Protein AF-A0A4R2ZNU2-F1 (afdb_monomer_lite)

Radius of gyration: 15.7 Å; chains: 1; bounding box: 35×34×41 Å

Sequence (137 aa):
MGVEHQVDFWASLKTEKDSCWIRETILPHEVLFLAKTRLNVPGAATQLALLEELCPSVCEIYFDRLEELAALKDLTRNTGMALWLNTLDSVACAGFTDTAALADPDAVWGRLIDAGISVIQTDEAAALKSYLAARRA

pLDDT: mean 92.58, std 6.34, range [50.84, 98.12]

Structure (mmCIF, N/CA/C/O backbone):
data_AF-A0A4R2ZNU2-F1
#
_entry.id   AF-A0A4R2ZNU2-F1
#
loop_
_atom_site.group_PDB
_atom_site.id
_atom_site.type_symbol
_atom_site.label_atom_id
_atom_site.label_alt_id
_atom_site.label_comp_id
_atom_site.label_asym_id
_atom_site.label_entity_id
_atom_site.label_seq_id
_atom_site.pdbx_PDB_ins_code
_atom_site.Cartn_x
_atom_site.Cartn_y
_atom_site.Cartn_z
_atom_site.occupancy
_atom_site.B_iso_or_equiv
_atom_site.auth_seq_id
_atom_site.auth_comp_id
_atom_site.auth_asym_id
_atom_site.auth_atom_id
_atom_site.pdbx_PDB_model_num
ATOM 1 N N . MET A 1 1 ? -20.007 23.295 -7.473 1.00 50.84 1 MET A N 1
ATOM 2 C CA . MET A 1 1 ? -19.196 22.351 -8.265 1.00 50.84 1 MET A CA 1
ATOM 3 C C . MET A 1 1 ? -18.228 21.737 -7.292 1.00 50.84 1 MET A C 1
ATOM 5 O O . MET A 1 1 ? -17.416 22.470 -6.743 1.00 50.84 1 MET A O 1
ATOM 9 N N . GLY A 1 2 ? -18.454 20.475 -6.971 1.00 68.38 2 GLY A N 1
ATOM 10 C CA . GLY A 1 2 ? -17.800 19.798 -5.872 1.00 68.38 2 GLY A CA 1
ATOM 11 C C . GLY A 1 2 ? -16.733 18.823 -6.357 1.00 68.38 2 GLY A C 1
ATOM 12 O O . GLY A 1 2 ? -16.898 18.204 -7.410 1.00 68.38 2 GLY A O 1
ATOM 13 N N . VAL A 1 3 ? -15.618 18.750 -5.633 1.00 72.88 3 VAL A N 1
ATOM 14 C CA . VAL A 1 3 ? -14.524 17.785 -5.856 1.00 72.88 3 VAL A CA 1
ATOM 15 C C . VAL A 1 3 ? -14.488 16.719 -4.759 1.00 72.88 3 VAL A C 1
ATOM 17 O O . VAL A 1 3 ? -13.579 15.901 -4.737 1.00 72.88 3 VAL A O 1
ATOM 20 N N . GLU A 1 4 ? -15.474 16.704 -3.862 1.00 70.75 4 GLU A N 1
ATOM 21 C CA . GLU A 1 4 ? -15.593 15.785 -2.723 1.00 70.75 4 GLU A CA 1
ATOM 22 C C . GLU A 1 4 ? -15.542 14.302 -3.116 1.00 70.75 4 GLU A C 1
ATOM 24 O O . GLU A 1 4 ? -15.060 13.491 -2.340 1.00 70.75 4 GLU A O 1
ATOM 29 N N . HIS A 1 5 ? -15.945 13.953 -4.343 1.00 78.50 5 HIS A N 1
ATOM 30 C CA . HIS A 1 5 ? -15.860 12.587 -4.882 1.00 78.50 5 HIS A CA 1
ATOM 31 C C . HIS A 1 5 ? -14.616 12.333 -5.756 1.00 78.50 5 HIS A C 1
ATOM 33 O O . HIS A 1 5 ? -14.552 11.340 -6.477 1.00 78.50 5 HIS A O 1
ATOM 39 N N . GLN A 1 6 ? -13.663 13.264 -5.765 1.00 82.44 6 GLN A N 1
ATOM 40 C CA . GLN A 1 6 ? -12.410 13.198 -6.532 1.00 82.44 6 GLN A CA 1
ATOM 41 C C . GLN A 1 6 ? -11.178 13.381 -5.638 1.00 82.44 6 GLN A C 1
ATOM 43 O O . GLN A 1 6 ? -10.053 13.415 -6.135 1.00 82.44 6 GLN A O 1
ATOM 48 N N . VAL A 1 7 ? -11.395 13.558 -4.335 1.00 85.00 7 VAL A N 1
ATOM 49 C CA . VAL A 1 7 ? -10.354 13.755 -3.336 1.00 85.00 7 VAL A CA 1
ATOM 50 C C . VAL A 1 7 ? -10.512 12.671 -2.291 1.00 85.00 7 VAL A C 1
ATOM 52 O O . VAL A 1 7 ? -11.613 12.435 -1.804 1.00 85.00 7 VAL A O 1
ATOM 55 N N . ASP A 1 8 ? -9.385 12.085 -1.914 1.00 89.62 8 ASP A N 1
ATOM 56 C CA . ASP A 1 8 ? -9.296 11.150 -0.808 1.00 89.62 8 ASP A CA 1
ATOM 57 C C . ASP A 1 8 ? -8.486 11.807 0.317 1.00 89.62 8 ASP A C 1
ATOM 59 O O . ASP A 1 8 ? -7.477 12.479 0.074 1.00 89.62 8 ASP A O 1
ATOM 63 N N . PHE A 1 9 ? -8.924 11.637 1.563 1.00 91.38 9 PHE A N 1
ATOM 64 C CA . PHE A 1 9 ? -8.217 12.143 2.732 1.00 91.38 9 PHE A CA 1
ATOM 65 C C . PHE A 1 9 ? -7.299 11.067 3.293 1.00 91.38 9 PHE A C 1
ATOM 67 O O . PHE A 1 9 ? -7.743 10.000 3.713 1.00 91.38 9 PHE A O 1
ATOM 74 N N . TRP A 1 10 ? -6.012 11.374 3.355 1.00 93.44 10 TRP A N 1
ATOM 75 C CA . TRP A 1 10 ? -4.998 10.469 3.866 1.00 93.44 10 TRP A CA 1
ATOM 76 C C . TRP A 1 10 ? -4.501 10.919 5.241 1.00 93.44 10 TRP A C 1
ATOM 78 O O . TRP A 1 10 ? -4.129 12.082 5.419 1.00 93.44 10 TRP A O 1
ATOM 88 N N . ALA A 1 11 ? -4.455 10.007 6.216 1.00 93.56 11 ALA A N 1
ATOM 89 C CA . ALA A 1 11 ? -3.810 10.274 7.501 1.00 93.56 11 ALA A CA 1
ATOM 90 C C . ALA A 1 11 ? -3.307 9.012 8.209 1.00 93.56 11 ALA A C 1
ATOM 92 O O . ALA A 1 11 ? -3.715 7.884 7.940 1.00 93.56 11 ALA A O 1
ATOM 93 N N . SER A 1 12 ? -2.409 9.223 9.173 1.00 93.12 12 SER A N 1
ATOM 94 C CA . SER A 1 12 ? -1.932 8.158 10.058 1.00 93.12 12 SER A CA 1
ATOM 95 C C . SER A 1 12 ? -3.030 7.677 11.005 1.00 93.12 12 SER A C 1
ATOM 97 O O . SER A 1 12 ? -3.674 8.494 11.655 1.00 93.12 12 SER A O 1
ATOM 99 N N . LEU A 1 13 ? -3.160 6.357 11.151 1.00 92.69 13 LEU A N 1
ATOM 100 C CA . LEU A 1 13 ? -4.016 5.713 12.148 1.00 92.69 13 LEU A CA 1
ATOM 101 C C . LEU A 1 13 ? -3.127 4.953 13.137 1.00 92.69 13 LEU A C 1
ATOM 103 O O . LEU A 1 13 ? -2.808 3.782 12.934 1.00 92.69 13 LEU A O 1
ATOM 107 N N . LYS A 1 14 ? -2.646 5.647 14.174 1.00 91.75 14 LYS A N 1
ATOM 108 C CA . LYS A 1 14 ? -1.680 5.088 15.136 1.00 91.75 14 LYS A CA 1
ATOM 109 C C . LYS A 1 14 ? -2.300 4.788 16.493 1.00 91.75 14 LYS A C 1
ATOM 111 O O . LYS A 1 14 ? -1.808 3.915 17.205 1.00 91.75 14 LYS A O 1
ATOM 116 N N . THR A 1 15 ? -3.321 5.549 16.864 1.00 93.12 15 THR A N 1
ATOM 117 C CA . THR A 1 15 ? -3.907 5.566 18.204 1.00 93.12 15 THR A CA 1
ATOM 118 C C . THR A 1 15 ? -5.426 5.705 18.153 1.00 93.12 15 THR A C 1
ATOM 120 O O . THR A 1 15 ? -5.989 6.180 17.169 1.00 93.12 15 THR A O 1
ATOM 123 N N . GLU A 1 16 ? -6.087 5.372 19.261 1.00 91.50 16 GLU A N 1
ATOM 124 C CA . GLU A 1 16 ? -7.527 5.599 19.463 1.00 91.50 16 GLU A CA 1
ATOM 125 C C . GLU A 1 16 ? -7.936 7.060 19.253 1.00 91.50 16 GLU A C 1
ATOM 127 O O . GLU A 1 16 ? -9.008 7.359 18.731 1.00 91.50 16 GLU A O 1
ATOM 132 N N . LYS A 1 17 ? -7.056 7.999 19.622 1.00 93.19 17 LYS A N 1
ATOM 133 C CA . LYS A 1 17 ? -7.303 9.427 19.420 1.00 93.19 17 LYS A CA 1
ATOM 134 C C . LYS A 1 17 ? -7.391 9.771 17.932 1.00 93.19 17 LYS A C 1
ATOM 136 O O . LYS A 1 17 ? -8.231 10.584 17.560 1.00 93.19 17 LYS A O 1
ATOM 141 N N . ASP A 1 18 ? -6.554 9.143 17.106 1.00 92.38 18 ASP A N 1
ATOM 142 C CA . ASP A 1 18 ? -6.596 9.323 15.655 1.00 92.38 18 ASP A CA 1
ATOM 143 C C . ASP A 1 18 ? -7.912 8.766 15.098 1.00 92.38 18 ASP A C 1
ATOM 145 O O . ASP A 1 18 ? -8.602 9.466 14.363 1.00 92.38 18 ASP A O 1
ATOM 149 N N . SER A 1 19 ? -8.302 7.553 15.513 1.00 91.25 19 SER A N 1
ATOM 150 C CA . SER A 1 19 ? -9.570 6.915 15.116 1.00 91.25 19 SER A CA 1
ATOM 151 C C . SER A 1 19 ? -10.786 7.781 15.457 1.00 91.25 19 SER A C 1
ATOM 153 O O . SER A 1 19 ? -11.624 8.057 14.595 1.00 91.25 19 SER A O 1
ATOM 155 N N . CYS A 1 20 ? -10.846 8.281 16.694 1.00 93.06 20 CYS A N 1
ATOM 156 C CA . CYS A 1 20 ? -11.912 9.167 17.152 1.00 93.06 20 CYS A CA 1
ATOM 157 C C . CYS A 1 20 ? -11.973 10.449 16.309 1.00 93.06 20 CYS A C 1
ATOM 159 O O . CYS A 1 20 ? -13.022 10.793 15.767 1.00 93.06 20 CYS A O 1
ATOM 161 N N . TRP A 1 21 ? -10.826 11.100 16.102 1.00 94.12 21 TRP A N 1
ATOM 162 C CA . TRP A 1 21 ? -10.756 12.316 15.299 1.00 94.12 21 TRP A CA 1
ATOM 163 C C . TRP A 1 21 ? -11.185 12.086 13.840 1.00 94.12 21 TRP A C 1
ATOM 165 O O . TRP A 1 21 ? -11.932 12.901 13.299 1.00 94.12 21 TRP A O 1
ATOM 175 N N . ILE A 1 22 ? -10.780 10.971 13.218 1.00 92.75 22 ILE A N 1
ATOM 176 C CA . ILE A 1 22 ? -11.185 10.606 11.848 1.00 92.75 22 ILE A CA 1
ATOM 177 C C . ILE A 1 22 ? -12.706 10.421 11.766 1.00 92.75 22 ILE A C 1
ATOM 179 O O . ILE A 1 22 ? -13.341 10.947 10.849 1.00 92.75 22 ILE A O 1
ATOM 183 N N . ARG A 1 23 ? -13.304 9.718 12.735 1.00 90.62 23 ARG A N 1
ATOM 184 C CA . ARG A 1 23 ? -14.756 9.487 12.790 1.00 90.62 23 ARG A CA 1
ATOM 185 C C . ARG A 1 23 ? -15.556 10.769 12.972 1.00 90.62 23 ARG A C 1
ATOM 187 O O . ARG A 1 23 ? -16.611 10.908 12.366 1.00 90.62 23 ARG A O 1
ATOM 194 N N . GLU A 1 24 ? -15.061 11.690 13.790 1.00 93.12 24 GLU A N 1
ATOM 195 C CA . GLU A 1 24 ? -15.753 12.947 14.085 1.00 93.12 24 GLU A CA 1
ATOM 196 C C . GLU A 1 24 ? -15.540 14.013 13.006 1.00 93.12 24 GLU A C 1
ATOM 198 O O . GLU A 1 24 ? -16.432 14.822 12.762 1.00 93.12 24 GLU A O 1
ATOM 203 N N . THR A 1 25 ? -14.368 14.028 12.364 1.00 90.81 25 THR A N 1
ATOM 204 C CA . THR A 1 25 ? -13.937 15.154 11.518 1.00 90.81 25 THR A CA 1
ATOM 205 C C . THR A 1 25 ? -13.915 14.823 10.035 1.00 90.81 25 THR A C 1
ATOM 207 O O . THR A 1 25 ? -14.074 15.731 9.234 1.00 90.81 25 THR A O 1
ATOM 210 N N . ILE A 1 26 ? -13.687 13.568 9.639 1.00 89.31 26 ILE A N 1
ATOM 211 C CA . ILE A 1 26 ? -13.465 13.210 8.227 1.00 89.31 26 ILE A CA 1
ATOM 212 C C . ILE A 1 26 ? -14.653 12.441 7.661 1.00 89.31 26 ILE A C 1
ATOM 214 O O . ILE A 1 26 ? -15.248 12.874 6.676 1.00 89.31 26 ILE A O 1
ATOM 218 N N . LEU A 1 27 ? -15.036 11.335 8.306 1.00 86.06 27 LEU A N 1
ATOM 219 C CA . LEU A 1 27 ? -16.108 10.464 7.811 1.00 86.06 27 LEU A CA 1
ATOM 220 C C . LEU A 1 27 ? -17.461 11.171 7.574 1.00 86.06 27 LEU A C 1
ATOM 222 O O . LEU A 1 27 ? -18.146 10.784 6.628 1.00 86.06 27 LEU A O 1
ATOM 226 N N . PRO A 1 28 ? -17.862 12.217 8.332 1.00 90.94 28 PRO A N 1
ATOM 227 C CA . PRO A 1 28 ? -19.117 12.926 8.070 1.00 90.94 28 PRO A CA 1
ATOM 228 C C . PRO A 1 28 ? -19.148 13.712 6.753 1.00 90.94 28 PRO A C 1
ATOM 230 O O . PRO A 1 28 ? -20.222 14.140 6.336 1.00 90.94 28 PRO A O 1
ATOM 233 N N . HIS A 1 29 ? -17.998 13.942 6.112 1.00 85.62 29 HIS A N 1
ATOM 234 C CA . HIS A 1 29 ? -17.898 14.735 4.885 1.00 85.62 29 HIS A CA 1
ATOM 235 C C . HIS A 1 29 ? -17.957 13.902 3.597 1.00 85.62 29 HIS A C 1
ATOM 237 O O . HIS A 1 29 ? -17.724 14.455 2.527 1.00 85.62 29 HIS A O 1
ATOM 243 N N . GLU A 1 30 ? -18.257 12.599 3.689 1.00 81.62 30 GLU A N 1
ATOM 244 C CA . GLU A 1 30 ? -18.356 11.669 2.544 1.00 81.62 30 GLU A CA 1
ATOM 245 C C . GLU A 1 30 ? -17.089 11.603 1.665 1.00 81.62 30 GLU A C 1
ATOM 247 O O . GLU A 1 30 ? -17.125 11.138 0.526 1.00 81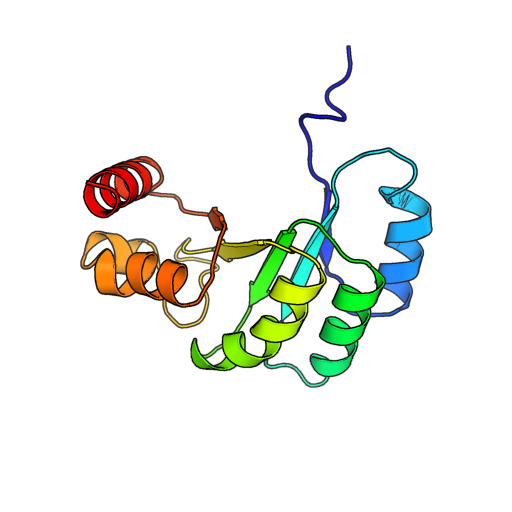.62 30 GLU A O 1
ATOM 252 N N . VAL A 1 31 ? -15.950 12.034 2.212 1.00 85.44 31 VAL A N 1
ATOM 253 C CA . VAL A 1 31 ? -14.625 11.911 1.599 1.00 85.44 31 VAL A CA 1
ATOM 254 C C . VAL A 1 31 ? -14.058 10.533 1.929 1.00 85.44 31 VAL A C 1
ATOM 256 O O . VAL A 1 31 ? -14.134 10.082 3.076 1.00 85.44 31 VAL A O 1
ATOM 259 N N . LEU A 1 32 ? -13.459 9.864 0.941 1.00 87.69 32 LEU A N 1
ATOM 260 C CA . LEU A 1 32 ? -12.821 8.568 1.158 1.00 87.69 32 LEU A CA 1
ATOM 261 C C . LEU A 1 32 ? -11.629 8.724 2.105 1.00 87.69 32 LEU A C 1
ATOM 263 O O . LEU A 1 32 ? -10.771 9.580 1.898 1.00 87.69 32 LEU A O 1
ATOM 267 N N . PHE A 1 33 ? -11.547 7.876 3.127 1.00 90.62 33 PHE A N 1
ATOM 268 C CA . PHE A 1 33 ? -10.419 7.874 4.048 1.00 90.62 33 PHE A CA 1
ATOM 269 C C . PHE A 1 33 ? -9.385 6.800 3.680 1.00 90.62 33 PHE A C 1
ATOM 271 O O . PHE A 1 33 ? -9.713 5.615 3.579 1.00 90.62 33 PHE A O 1
ATOM 278 N N . LEU A 1 34 ? -8.125 7.219 3.534 1.00 94.50 34 LEU A N 1
ATOM 279 C CA . LEU A 1 34 ? -6.959 6.361 3.332 1.00 94.50 34 LEU A CA 1
ATOM 280 C C . LEU A 1 34 ? -6.122 6.355 4.618 1.00 94.50 34 LEU A C 1
ATOM 282 O O . LEU A 1 34 ? -5.580 7.382 5.036 1.00 94.50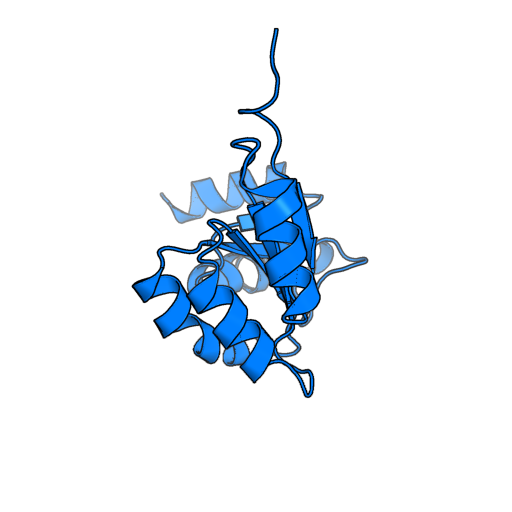 34 LEU A O 1
ATOM 286 N N . ALA A 1 35 ? -5.990 5.193 5.250 1.00 95.44 35 ALA A N 1
ATOM 287 C CA . ALA A 1 35 ? -5.207 5.069 6.475 1.00 95.44 35 ALA A CA 1
ATOM 288 C C . ALA A 1 35 ? -3.717 4.867 6.170 1.00 95.44 35 ALA A C 1
ATOM 290 O O . ALA A 1 35 ? -3.367 4.203 5.201 1.00 95.44 35 ALA A O 1
ATOM 291 N N . LYS A 1 36 ? -2.826 5.339 7.044 1.00 94.94 36 LYS A N 1
ATOM 292 C CA . LYS A 1 36 ? -1.405 4.954 7.059 1.00 94.94 36 LYS A CA 1
ATOM 293 C C . LYS A 1 36 ? -1.057 4.222 8.349 1.00 94.94 36 LYS A C 1
ATOM 295 O O . LYS A 1 36 ? -1.314 4.744 9.438 1.00 94.94 36 LYS A O 1
ATOM 300 N N . THR A 1 37 ? -0.396 3.072 8.226 1.00 93.44 37 THR A N 1
ATOM 301 C CA . THR A 1 37 ? 0.035 2.232 9.355 1.00 93.44 37 THR A CA 1
ATOM 302 C C . THR A 1 37 ? 1.438 1.640 9.145 1.00 93.44 37 THR A C 1
ATOM 304 O O . THR A 1 37 ? 2.000 1.698 8.046 1.00 93.44 37 THR A O 1
ATOM 307 N N . ARG A 1 38 ? 2.033 1.078 10.204 1.00 92.69 38 ARG A N 1
ATOM 308 C CA . ARG A 1 38 ? 3.354 0.429 10.162 1.00 92.69 38 ARG A CA 1
ATOM 309 C C . ARG A 1 38 ? 3.365 -0.870 10.978 1.00 92.69 38 ARG A C 1
ATOM 311 O O . ARG A 1 38 ? 2.954 -0.869 12.134 1.00 92.69 38 ARG A O 1
ATOM 318 N N . LEU A 1 39 ? 3.878 -1.962 10.402 1.00 90.31 39 LEU A N 1
ATOM 319 C CA . LEU A 1 39 ? 3.814 -3.310 11.001 1.00 90.31 39 LEU A CA 1
ATOM 320 C C . LEU A 1 39 ? 4.928 -3.624 12.007 1.00 90.31 39 LEU A C 1
ATOM 322 O O . LEU A 1 39 ? 4.727 -4.381 12.950 1.00 90.31 39 LEU A O 1
ATOM 326 N N . ASN A 1 40 ? 6.103 -3.033 11.842 1.00 86.94 40 ASN A N 1
ATOM 327 C CA . ASN A 1 40 ? 7.317 -3.365 12.594 1.00 86.94 40 ASN A CA 1
ATOM 328 C C . ASN A 1 40 ? 7.574 -2.414 13.777 1.00 86.94 40 ASN A C 1
ATOM 330 O O . ASN A 1 40 ? 8.717 -2.070 14.078 1.00 86.94 40 ASN A O 1
ATOM 334 N N . VAL A 1 41 ? 6.515 -1.935 14.435 1.00 89.25 41 VAL A N 1
ATOM 335 C CA . VAL A 1 41 ? 6.613 -1.022 15.587 1.00 89.25 41 VAL A CA 1
ATOM 336 C C . VAL A 1 41 ? 5.896 -1.595 16.812 1.00 89.25 41 VAL A C 1
ATOM 338 O O . VAL A 1 41 ? 4.925 -2.331 16.647 1.00 89.25 41 VAL A O 1
ATOM 341 N N . PRO A 1 42 ? 6.291 -1.228 18.049 1.00 87.00 42 PRO A N 1
ATOM 342 C CA . PRO A 1 42 ? 5.671 -1.751 19.275 1.00 87.00 42 PRO A CA 1
ATOM 343 C C . PRO A 1 42 ? 4.141 -1.588 19.372 1.00 87.00 42 PRO A C 1
ATOM 345 O O . PRO A 1 42 ? 3.502 -2.315 20.121 1.00 87.00 42 PRO A O 1
ATOM 348 N N . GLY A 1 43 ? 3.547 -0.657 18.615 1.00 88.19 43 GLY A N 1
ATOM 349 C CA . GLY A 1 43 ? 2.098 -0.426 18.555 1.00 88.19 43 GLY A CA 1
ATOM 350 C C . GLY A 1 43 ? 1.373 -1.088 17.379 1.00 88.19 43 GLY A C 1
ATOM 351 O O . GLY A 1 43 ? 0.199 -0.798 17.176 1.00 88.19 43 GLY A O 1
ATOM 352 N N . ALA A 1 44 ? 2.033 -1.936 16.586 1.00 90.44 44 ALA A N 1
ATOM 353 C CA . ALA A 1 44 ? 1.452 -2.486 15.360 1.00 90.44 44 ALA A CA 1
ATOM 354 C C . ALA A 1 44 ? 0.153 -3.265 15.611 1.00 90.44 44 ALA A C 1
ATOM 356 O O . ALA A 1 44 ? -0.818 -3.060 14.897 1.00 90.44 44 ALA A O 1
ATOM 357 N N . ALA A 1 45 ? 0.088 -4.082 16.669 1.00 91.00 45 ALA A N 1
ATOM 358 C CA . ALA A 1 45 ? -1.128 -4.825 17.012 1.00 91.00 45 ALA A CA 1
ATOM 359 C C . ALA A 1 45 ? -2.331 -3.899 17.270 1.00 91.00 45 ALA A C 1
ATOM 361 O O . ALA A 1 45 ? -3.428 -4.158 16.783 1.00 91.00 45 ALA A O 1
ATOM 362 N N . THR A 1 46 ? -2.116 -2.787 17.979 1.00 92.56 46 THR A N 1
ATOM 363 C CA . THR A 1 46 ? -3.150 -1.764 18.190 1.00 92.56 46 THR A CA 1
ATOM 364 C C . THR A 1 46 ? -3.555 -1.117 16.871 1.00 92.56 46 THR A C 1
ATOM 366 O O . THR A 1 46 ? -4.740 -0.959 16.613 1.00 92.56 46 THR A O 1
ATOM 369 N N . GLN A 1 47 ? -2.594 -0.788 16.006 1.00 93.56 47 GLN A N 1
ATOM 370 C CA . GLN A 1 47 ? -2.896 -0.202 14.698 1.00 93.56 47 GLN A CA 1
ATOM 371 C C . GLN A 1 47 ? -3.717 -1.151 13.817 1.00 93.56 47 GLN A C 1
ATOM 373 O O . GLN A 1 47 ? -4.633 -0.701 13.141 1.00 93.56 47 GLN A O 1
ATOM 378 N N . LEU A 1 48 ? -3.433 -2.456 13.852 1.00 92.88 48 LEU A N 1
ATOM 379 C CA . LEU A 1 48 ? -4.215 -3.463 13.130 1.00 92.88 48 LEU A CA 1
ATOM 380 C C . LEU A 1 48 ? -5.651 -3.566 13.653 1.00 92.88 48 LEU A C 1
ATOM 382 O O . LEU A 1 48 ? -6.577 -3.593 12.848 1.00 92.88 48 LEU A O 1
ATOM 386 N N . ALA A 1 49 ? -5.841 -3.554 14.975 1.00 92.88 49 ALA A N 1
ATOM 387 C CA . ALA A 1 49 ? -7.176 -3.548 15.572 1.00 92.88 49 ALA A CA 1
ATOM 388 C C . ALA A 1 49 ? -7.975 -2.296 15.164 1.00 92.88 49 ALA A C 1
ATOM 390 O O . ALA A 1 49 ? -9.137 -2.400 14.782 1.00 92.88 49 ALA A O 1
ATOM 391 N N . LEU A 1 50 ? -7.331 -1.124 15.158 1.00 93.75 50 LEU A N 1
ATOM 392 C CA . LEU A 1 50 ? -7.954 0.124 14.707 1.00 93.75 50 LEU A CA 1
ATOM 393 C C . LEU A 1 50 ? -8.332 0.089 13.221 1.00 93.75 50 LEU A C 1
ATOM 395 O O . LEU A 1 50 ? -9.364 0.637 12.845 1.00 93.75 50 LEU A O 1
ATOM 399 N N . LEU A 1 51 ? -7.520 -0.543 12.368 1.00 93.38 51 LEU A N 1
ATOM 400 C CA . LEU A 1 51 ? -7.854 -0.719 10.951 1.00 93.38 51 LEU A CA 1
ATOM 401 C C . LEU A 1 51 ? -9.065 -1.630 10.764 1.00 93.38 51 LEU A C 1
ATOM 403 O O . LEU A 1 51 ? -9.906 -1.338 9.920 1.00 93.38 51 LEU A O 1
ATOM 407 N N . GLU A 1 52 ? -9.166 -2.703 11.547 1.00 92.38 52 GLU A N 1
ATOM 408 C CA . GLU A 1 52 ? -10.332 -3.590 11.522 1.00 92.38 52 GLU A CA 1
ATOM 409 C C . GLU A 1 52 ? -11.595 -2.862 11.988 1.00 92.38 52 GLU A C 1
ATOM 411 O O . GLU A 1 52 ? -12.658 -3.020 11.397 1.00 92.38 52 GLU A O 1
ATOM 416 N N . GLU A 1 53 ? -11.479 -2.003 12.998 1.00 92.25 53 GLU A N 1
ATOM 417 C CA . GLU A 1 53 ? -12.613 -1.247 13.525 1.00 92.25 53 GLU A CA 1
ATOM 418 C C . GLU A 1 53 ? -13.052 -0.092 12.611 1.00 92.25 53 GLU A C 1
ATOM 420 O O . GLU A 1 53 ? -14.239 0.228 12.518 1.00 92.25 53 GLU A O 1
ATOM 425 N N . LEU A 1 54 ? -12.098 0.580 11.962 1.00 90.75 54 LEU A N 1
ATOM 426 C CA . LEU A 1 54 ? -12.374 1.712 11.079 1.00 90.75 54 LEU A CA 1
ATOM 427 C C . LEU A 1 54 ? -12.745 1.267 9.657 1.00 90.75 54 LEU A C 1
ATOM 429 O O . LEU A 1 54 ? -13.459 1.998 8.976 1.00 90.75 54 LEU A O 1
ATOM 433 N N . CYS A 1 55 ? -12.277 0.094 9.218 1.00 91.62 55 CYS A N 1
ATOM 434 C CA . CYS A 1 55 ? -12.483 -0.452 7.873 1.00 91.62 55 CYS A CA 1
ATOM 435 C C . CYS A 1 55 ? -12.212 0.569 6.742 1.00 91.62 55 CYS A C 1
ATOM 437 O O . CYS A 1 55 ? -13.086 0.791 5.897 1.00 91.62 55 CYS A O 1
ATOM 439 N N . PRO A 1 56 ? -11.034 1.226 6.694 1.00 92.50 56 PRO A N 1
ATOM 440 C CA . PRO A 1 56 ? -10.729 2.144 5.601 1.00 92.50 56 PRO A CA 1
ATOM 441 C C . PRO A 1 56 ? -10.655 1.383 4.271 1.00 92.50 56 PRO A C 1
ATOM 443 O O . PRO A 1 56 ? -10.247 0.223 4.224 1.00 92.50 56 PRO A O 1
ATOM 446 N N . SER A 1 57 ? -11.008 2.037 3.163 1.00 91.69 57 SER A N 1
ATOM 447 C CA . SER A 1 57 ? -10.997 1.377 1.848 1.00 91.69 57 SER A CA 1
ATOM 448 C C . SER A 1 57 ? -9.585 1.092 1.339 1.00 91.69 57 SER A C 1
ATOM 450 O O . SER A 1 57 ? -9.371 0.110 0.629 1.00 91.69 57 SER A O 1
ATOM 452 N N . VAL A 1 58 ? -8.613 1.927 1.714 1.00 95.56 58 VAL A N 1
ATOM 453 C CA . VAL A 1 58 ? -7.200 1.757 1.365 1.00 95.56 58 VAL A CA 1
ATOM 454 C C . VAL A 1 58 ? -6.342 2.010 2.596 1.00 95.56 58 VAL A C 1
ATOM 456 O O . VAL A 1 58 ? -6.606 2.932 3.373 1.00 95.56 58 VAL A O 1
ATOM 459 N N . CYS A 1 59 ? -5.279 1.226 2.746 1.00 96.75 59 CYS A N 1
ATOM 460 C CA . CYS A 1 59 ? -4.260 1.459 3.753 1.00 96.75 59 CYS A CA 1
ATOM 461 C C . CYS A 1 59 ? -2.858 1.492 3.143 1.00 96.75 59 CYS A C 1
ATOM 463 O O . CYS A 1 59 ? -2.391 0.503 2.582 1.00 96.75 59 CYS A O 1
ATOM 465 N N . GLU A 1 60 ? -2.177 2.627 3.292 1.00 97.19 60 GLU A N 1
ATOM 466 C CA . GLU A 1 60 ? -0.743 2.749 3.063 1.00 97.19 60 GLU A CA 1
ATOM 467 C C . GLU A 1 60 ? 0.025 2.006 4.164 1.00 97.19 60 G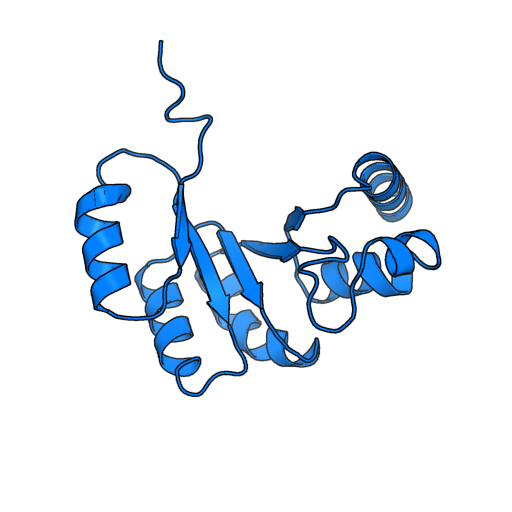LU A C 1
ATOM 469 O O . GLU A 1 60 ? -0.116 2.307 5.358 1.00 97.19 60 GLU A O 1
ATOM 474 N N . ILE A 1 61 ? 0.865 1.055 3.757 1.00 95.56 61 ILE A N 1
ATOM 475 C CA . ILE A 1 61 ? 1.576 0.164 4.667 1.00 95.56 61 ILE A CA 1
ATOM 476 C C . ILE A 1 61 ? 3.091 0.373 4.634 1.00 95.56 61 ILE A C 1
ATOM 478 O O . ILE A 1 61 ? 3.711 0.464 3.576 1.00 95.56 61 ILE A O 1
ATOM 482 N N . TYR A 1 62 ? 3.700 0.390 5.821 1.00 94.88 62 TYR A N 1
ATOM 483 C CA . TYR A 1 62 ? 5.148 0.295 6.001 1.00 94.88 62 TYR A CA 1
ATOM 484 C C . TYR A 1 62 ? 5.540 -0.992 6.723 1.00 94.88 62 TYR A C 1
ATOM 486 O O . TYR A 1 62 ? 4.944 -1.357 7.740 1.00 94.88 62 TYR A O 1
ATOM 494 N N . PHE A 1 63 ? 6.593 -1.633 6.227 1.00 94.62 63 PHE A N 1
ATOM 495 C CA . PHE A 1 63 ? 7.192 -2.841 6.787 1.00 94.62 63 PHE A CA 1
ATOM 496 C C . PHE A 1 63 ? 8.684 -2.905 6.427 1.00 94.62 63 PHE A C 1
ATOM 498 O O . PHE A 1 63 ? 9.134 -2.192 5.526 1.00 94.62 63 PHE A O 1
ATOM 505 N N . ASP A 1 64 ? 9.451 -3.748 7.118 1.00 93.56 64 ASP A N 1
ATOM 506 C CA . ASP A 1 64 ? 10.873 -3.948 6.798 1.00 93.56 64 ASP A CA 1
ATOM 507 C C . ASP A 1 64 ? 11.080 -5.168 5.900 1.00 93.56 64 ASP A C 1
ATOM 509 O O . ASP A 1 64 ? 12.036 -5.213 5.125 1.00 93.56 64 ASP A O 1
ATOM 513 N N . ARG A 1 65 ? 10.194 -6.165 6.002 1.00 93.56 65 ARG A N 1
ATOM 514 C CA . ARG A 1 65 ? 10.258 -7.422 5.255 1.00 93.56 65 ARG A CA 1
ATOM 515 C C . ARG A 1 65 ? 8.893 -7.798 4.686 1.00 93.56 65 ARG A C 1
ATOM 517 O O . ARG A 1 65 ? 7.871 -7.659 5.354 1.00 93.56 65 ARG A O 1
ATOM 524 N N . LEU A 1 66 ? 8.876 -8.312 3.457 1.00 93.38 66 LEU A N 1
ATOM 525 C CA . LEU A 1 66 ? 7.639 -8.611 2.727 1.00 93.38 66 LEU A CA 1
ATOM 526 C C . LEU A 1 66 ? 6.767 -9.656 3.444 1.00 93.38 66 LEU A C 1
ATOM 528 O O . LEU A 1 66 ? 5.542 -9.608 3.365 1.00 93.38 66 LEU A O 1
ATOM 532 N N . GLU A 1 67 ? 7.382 -10.581 4.180 1.00 92.81 67 GLU A N 1
ATOM 533 C CA . GLU A 1 67 ? 6.682 -11.645 4.904 1.00 92.81 67 GLU A CA 1
ATOM 534 C C . GLU A 1 67 ? 5.770 -11.098 6.014 1.00 92.81 67 GLU A C 1
ATOM 536 O O . GLU A 1 67 ? 4.807 -11.761 6.401 1.00 92.81 67 GLU A O 1
ATOM 541 N N . GLU A 1 68 ? 6.026 -9.878 6.497 1.00 93.25 68 GLU A N 1
ATOM 542 C CA . GLU A 1 68 ? 5.200 -9.215 7.511 1.00 93.25 68 GLU A CA 1
ATOM 543 C C . GLU A 1 68 ? 3.787 -8.907 6.994 1.00 93.25 68 GLU A C 1
ATOM 545 O O . GLU A 1 68 ? 2.841 -8.887 7.782 1.00 93.25 68 GLU A O 1
ATOM 550 N N . LEU A 1 69 ? 3.600 -8.781 5.672 1.00 93.62 69 LEU A N 1
ATOM 551 C CA . LEU A 1 69 ? 2.278 -8.614 5.056 1.00 93.62 69 LEU A CA 1
ATOM 552 C C . LEU A 1 69 ? 1.341 -9.800 5.319 1.00 93.62 69 LEU A C 1
ATOM 554 O O . LEU A 1 69 ? 0.122 -9.655 5.217 1.00 93.62 69 LEU A O 1
ATOM 558 N N . ALA A 1 70 ? 1.869 -10.965 5.714 1.00 91.62 70 ALA A N 1
ATOM 559 C CA . ALA A 1 70 ? 1.043 -12.093 6.131 1.00 91.62 70 ALA A CA 1
ATOM 560 C C . ALA A 1 70 ? 0.093 -11.733 7.288 1.00 91.62 70 ALA A C 1
ATOM 562 O O . ALA A 1 70 ? -1.015 -12.266 7.332 1.00 91.62 70 ALA A O 1
ATOM 563 N N . ALA A 1 71 ? 0.480 -10.794 8.162 1.00 90.75 71 ALA A N 1
ATOM 564 C CA . ALA A 1 71 ? -0.354 -10.315 9.266 1.00 90.75 71 ALA A CA 1
ATOM 565 C C . ALA A 1 71 ? -1.609 -9.551 8.802 1.00 90.75 71 ALA A C 1
ATOM 567 O O . ALA A 1 71 ? -2.567 -9.430 9.559 1.00 90.75 71 ALA A O 1
ATOM 568 N N . LEU A 1 72 ? -1.624 -9.053 7.561 1.00 93.19 72 LEU A N 1
ATOM 569 C CA . LEU A 1 72 ? -2.737 -8.288 6.994 1.00 93.19 72 LEU A CA 1
ATOM 570 C C . LEU A 1 72 ? -3.703 -9.142 6.172 1.00 93.19 72 LEU A C 1
ATOM 572 O O . LEU A 1 72 ? -4.764 -8.649 5.806 1.00 93.19 72 LEU A O 1
ATOM 576 N N . LYS A 1 73 ? -3.375 -10.408 5.880 1.00 91.56 73 LYS A N 1
ATOM 577 C CA . LYS A 1 73 ? -4.171 -11.255 4.972 1.00 91.56 73 LYS A CA 1
ATOM 578 C C . LYS A 1 73 ? -5.608 -11.463 5.438 1.00 91.56 73 LYS A C 1
ATOM 580 O O . LYS A 1 73 ? -6.528 -11.434 4.626 1.00 91.56 73 LYS A O 1
ATOM 585 N N . ASP A 1 74 ? -5.797 -11.716 6.729 1.00 91.69 74 ASP A N 1
ATOM 586 C CA . ASP A 1 74 ? -7.136 -11.900 7.288 1.00 91.69 74 ASP A CA 1
ATOM 587 C C . ASP A 1 74 ? -7.900 -10.576 7.313 1.00 91.69 74 ASP A C 1
ATOM 589 O O . ASP A 1 74 ? -9.053 -10.528 6.890 1.00 91.69 74 ASP A O 1
ATOM 593 N N . LEU A 1 75 ? -7.225 -9.495 7.704 1.00 92.25 75 LEU A N 1
ATOM 594 C CA . LEU A 1 75 ? -7.796 -8.155 7.750 1.00 92.25 75 LEU A CA 1
ATOM 595 C C . LEU A 1 75 ? -8.281 -7.686 6.371 1.00 92.25 75 LEU A C 1
ATOM 597 O O . LEU A 1 75 ? -9.423 -7.247 6.236 1.00 92.25 75 LEU A O 1
ATOM 601 N N . THR A 1 76 ? -7.453 -7.805 5.332 1.00 93.56 76 THR A N 1
ATOM 602 C CA . THR A 1 76 ? -7.802 -7.366 3.971 1.00 93.56 76 THR A CA 1
ATOM 603 C C . THR A 1 76 ? -8.905 -8.228 3.373 1.00 93.56 76 THR A C 1
ATOM 605 O O . THR A 1 76 ? -9.804 -7.702 2.722 1.00 93.56 76 THR A O 1
ATOM 608 N N . ARG A 1 77 ? -8.911 -9.539 3.648 1.00 91.62 77 ARG A N 1
ATOM 609 C CA . ARG A 1 77 ? -9.995 -10.434 3.223 1.00 91.62 77 ARG A CA 1
ATOM 610 C C . ARG A 1 77 ? -11.321 -10.100 3.908 1.00 91.62 77 ARG A C 1
ATOM 612 O O . ARG A 1 77 ? -12.354 -10.137 3.248 1.00 91.62 77 ARG A O 1
ATOM 619 N N . ASN A 1 78 ? -11.301 -9.808 5.207 1.00 90.25 78 ASN A N 1
ATOM 620 C CA . ASN A 1 78 ? -12.516 -9.556 5.985 1.00 90.25 78 ASN A CA 1
ATOM 621 C C . ASN A 1 78 ? -13.135 -8.186 5.672 1.00 90.25 78 ASN A C 1
ATOM 623 O O . ASN A 1 78 ? -14.355 -8.056 5.675 1.00 90.25 78 ASN A O 1
ATOM 627 N N . THR A 1 79 ? -12.304 -7.179 5.397 1.00 90.56 79 THR A N 1
ATOM 628 C CA . THR A 1 79 ? -12.749 -5.788 5.195 1.00 90.56 79 THR A CA 1
ATOM 629 C C . THR A 1 79 ? -12.842 -5.383 3.723 1.00 90.56 79 THR A C 1
ATOM 631 O O . THR A 1 79 ? -13.481 -4.386 3.400 1.00 90.56 79 THR A O 1
ATOM 634 N N . GLY A 1 80 ? -12.199 -6.127 2.816 1.00 92.19 80 GLY A N 1
ATOM 635 C CA . GLY A 1 80 ? -12.019 -5.721 1.420 1.00 92.19 80 GLY A CA 1
ATOM 636 C C . GLY A 1 80 ? -11.017 -4.574 1.236 1.00 92.19 80 GLY A C 1
ATOM 637 O O . GLY A 1 80 ? -10.918 -4.030 0.137 1.00 92.19 80 GLY A O 1
ATOM 638 N N . MET A 1 81 ? -10.280 -4.200 2.288 1.00 94.94 81 MET A N 1
ATOM 639 C CA . MET A 1 81 ? -9.307 -3.109 2.270 1.00 94.94 81 MET A CA 1
ATOM 640 C C . MET A 1 81 ? -8.176 -3.373 1.269 1.00 94.94 81 MET A C 1
ATOM 642 O O . MET A 1 81 ? -7.526 -4.422 1.291 1.00 94.94 81 MET A O 1
ATOM 646 N N . ALA A 1 82 ? -7.898 -2.381 0.425 1.00 96.25 82 ALA A N 1
ATOM 647 C CA . ALA A 1 82 ? -6.774 -2.389 -0.499 1.00 96.25 82 ALA A CA 1
ATOM 648 C C . ALA A 1 82 ? -5.471 -1.991 0.212 1.00 96.25 82 ALA A C 1
ATOM 650 O O . ALA A 1 82 ? -5.436 -1.030 0.982 1.00 96.25 82 ALA A O 1
ATOM 651 N N . LEU A 1 83 ? -4.377 -2.697 -0.079 1.00 97.12 83 LEU A N 1
ATOM 652 C CA . LEU A 1 83 ? -3.054 -2.332 0.427 1.00 97.12 83 LEU A CA 1
ATOM 653 C C . LEU A 1 83 ? -2.341 -1.408 -0.557 1.00 97.12 83 LEU A C 1
ATOM 655 O O . LEU A 1 83 ? -2.248 -1.716 -1.747 1.00 97.12 83 LEU A O 1
ATOM 659 N N . TRP A 1 84 ? -1.817 -0.300 -0.046 1.00 97.56 84 TRP A N 1
ATOM 660 C CA . TRP A 1 84 ? -1.048 0.688 -0.788 1.00 97.56 84 TRP A CA 1
ATOM 661 C C . TRP A 1 84 ? 0.413 0.696 -0.326 1.00 97.56 84 TRP A C 1
ATOM 663 O O . TRP A 1 84 ? 0.699 0.758 0.869 1.00 97.56 84 TRP A O 1
ATOM 673 N N . LEU A 1 85 ? 1.345 0.650 -1.277 1.00 97.31 85 LEU A N 1
ATOM 674 C CA . LEU A 1 85 ? 2.776 0.826 -1.046 1.00 97.31 85 LEU A CA 1
ATOM 675 C C . LEU A 1 85 ? 3.388 1.898 -1.966 1.00 97.31 85 LEU A C 1
ATOM 677 O O . LEU A 1 85 ? 2.942 2.100 -3.095 1.00 97.31 85 LEU A O 1
ATOM 681 N N . ASN A 1 86 ? 4.435 2.569 -1.484 1.00 97.56 86 ASN A N 1
ATOM 682 C CA . ASN A 1 86 ? 5.250 3.491 -2.275 1.00 97.56 86 ASN A CA 1
ATOM 683 C C . ASN A 1 86 ? 6.529 2.800 -2.747 1.00 97.56 86 ASN A C 1
ATOM 685 O O . ASN A 1 86 ? 7.241 2.228 -1.921 1.00 97.56 86 ASN A O 1
ATOM 689 N N . THR A 1 87 ? 6.848 2.919 -4.035 1.00 97.25 87 THR A N 1
ATOM 690 C CA . THR A 1 87 ? 8.144 2.511 -4.600 1.00 97.25 87 THR A CA 1
ATOM 691 C C . THR A 1 87 ? 9.077 3.694 -4.866 1.00 97.25 87 THR A C 1
ATOM 693 O O . THR A 1 87 ? 10.228 3.494 -5.224 1.00 97.25 87 THR A O 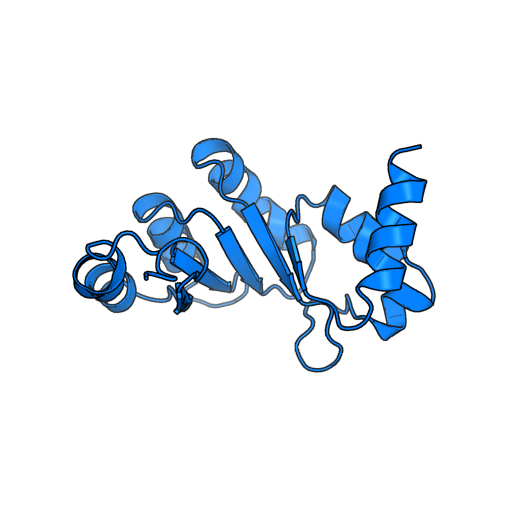1
ATOM 696 N N . LEU A 1 88 ? 8.640 4.928 -4.603 1.00 97.06 88 LEU A N 1
ATOM 697 C CA . LEU A 1 88 ? 9.479 6.128 -4.689 1.00 97.06 88 LEU A CA 1
ATOM 698 C C . LEU A 1 88 ? 10.779 5.957 -3.882 1.00 97.06 88 LEU A C 1
ATOM 700 O O . LEU A 1 88 ? 10.720 5.740 -2.670 1.00 97.06 88 LEU A O 1
ATOM 704 N N . ASP A 1 89 ? 11.947 6.123 -4.508 1.00 93.69 89 ASP A N 1
ATOM 705 C CA . ASP A 1 89 ? 13.257 5.825 -3.894 1.00 93.69 89 ASP A CA 1
ATOM 706 C C . ASP A 1 89 ? 13.485 6.514 -2.529 1.00 93.69 89 ASP A C 1
ATOM 708 O O . ASP A 1 89 ? 14.168 5.977 -1.658 1.00 93.69 89 ASP A O 1
ATOM 712 N N . SER A 1 90 ? 12.892 7.692 -2.312 1.00 92.62 90 SER A N 1
ATOM 713 C CA . SER A 1 90 ? 13.028 8.464 -1.067 1.00 92.62 90 SER A CA 1
ATOM 714 C C . SER A 1 90 ? 12.203 7.935 0.112 1.00 92.62 90 SER A C 1
ATOM 716 O O . SER A 1 90 ? 12.531 8.226 1.264 1.00 92.62 90 SER A O 1
ATOM 718 N N . VAL A 1 91 ? 11.126 7.191 -0.153 1.00 91.69 91 VAL A N 1
ATOM 719 C CA . VAL A 1 91 ? 10.154 6.757 0.869 1.00 91.69 91 VAL A CA 1
ATOM 720 C C . VAL A 1 91 ? 9.780 5.277 0.782 1.00 91.69 91 VAL A C 1
ATOM 722 O O . VAL A 1 91 ? 8.975 4.815 1.596 1.00 91.69 91 VAL A O 1
ATOM 725 N N . ALA A 1 92 ? 10.351 4.543 -0.173 1.00 91.81 92 ALA A N 1
ATOM 726 C CA . ALA A 1 92 ? 10.169 3.112 -0.343 1.00 91.81 92 ALA A CA 1
ATOM 727 C C . ALA A 1 92 ? 10.549 2.339 0.925 1.00 91.81 92 ALA A C 1
ATOM 729 O O . ALA A 1 92 ? 11.441 2.723 1.687 1.00 91.81 92 ALA A O 1
ATOM 730 N N . CYS A 1 93 ? 9.871 1.217 1.145 1.00 90.75 93 CYS A N 1
ATOM 731 C CA . CYS A 1 93 ? 10.143 0.319 2.260 1.00 90.75 93 CYS A CA 1
ATOM 732 C C . CYS A 1 93 ? 10.598 -1.058 1.760 1.00 90.75 93 CYS A C 1
ATOM 734 O O . CYS A 1 93 ? 10.380 -1.422 0.604 1.00 90.75 93 CYS A O 1
ATOM 736 N N . ALA A 1 94 ? 11.306 -1.797 2.620 1.00 92.06 94 ALA A N 1
ATOM 737 C CA . ALA A 1 94 ? 11.831 -3.137 2.337 1.00 92.06 94 ALA A CA 1
ATOM 738 C C . ALA A 1 94 ? 12.674 -3.280 1.043 1.00 92.06 94 ALA A C 1
ATOM 740 O O . ALA A 1 94 ? 12.829 -4.383 0.523 1.00 92.06 94 ALA A O 1
ATOM 741 N N . GLY A 1 95 ? 13.238 -2.181 0.525 1.00 92.69 95 GLY A N 1
ATOM 742 C CA . GLY A 1 95 ? 14.078 -2.176 -0.681 1.00 92.69 95 GLY A CA 1
ATOM 743 C C . GLY A 1 95 ? 13.317 -2.221 -2.012 1.00 92.69 95 GLY A C 1
ATOM 744 O O . GLY A 1 95 ? 13.947 -2.361 -3.057 1.00 92.69 95 GLY A O 1
ATOM 745 N N . PHE A 1 96 ? 11.988 -2.088 -2.000 1.00 96.06 96 PHE A N 1
ATOM 746 C CA . PHE A 1 96 ? 11.166 -2.053 -3.212 1.00 96.06 96 PHE A CA 1
ATOM 747 C C . PHE A 1 96 ? 11.134 -0.650 -3.816 1.00 96.06 96 PHE A C 1
ATOM 749 O O . PHE A 1 96 ? 10.179 0.092 -3.606 1.00 96.06 96 PHE A O 1
ATOM 756 N N . THR A 1 97 ? 12.194 -0.274 -4.527 1.00 98.00 97 THR A N 1
ATOM 757 C CA . THR A 1 97 ? 12.346 1.081 -5.071 1.00 98.00 97 THR A CA 1
ATOM 758 C C . THR A 1 97 ? 12.088 1.146 -6.582 1.00 98.00 97 THR A C 1
ATOM 760 O O . THR A 1 97 ? 12.150 0.124 -7.267 1.00 98.00 97 THR A O 1
ATOM 763 N N . ASP A 1 98 ? 11.823 2.338 -7.116 1.00 97.62 98 ASP A N 1
ATOM 764 C CA . ASP A 1 98 ? 11.590 2.581 -8.542 1.00 97.62 98 ASP A CA 1
ATOM 765 C C . ASP A 1 98 ? 12.851 2.286 -9.356 1.00 97.62 98 ASP A C 1
ATOM 767 O O . ASP A 1 98 ? 12.778 1.587 -10.366 1.00 97.62 98 ASP A O 1
ATOM 771 N N . THR A 1 99 ? 14.026 2.697 -8.864 1.00 97.62 99 THR A N 1
ATOM 772 C CA . THR A 1 99 ? 15.307 2.335 -9.494 1.00 97.62 99 THR A CA 1
ATOM 773 C C . THR A 1 99 ? 15.470 0.815 -9.613 1.00 97.62 99 THR A C 1
ATOM 775 O O . THR A 1 99 ? 15.889 0.314 -10.659 1.00 97.62 99 THR A O 1
ATOM 778 N N . ALA A 1 100 ? 15.115 0.060 -8.568 1.00 97.31 100 ALA A N 1
ATOM 779 C CA . ALA A 1 100 ? 15.160 -1.401 -8.611 1.00 97.31 100 ALA A CA 1
ATOM 780 C C . ALA A 1 100 ? 14.094 -1.982 -9.557 1.00 97.31 100 ALA A C 1
ATOM 782 O O . ALA A 1 100 ? 14.379 -2.930 -10.287 1.00 97.31 100 ALA A O 1
ATOM 783 N N . ALA A 1 101 ? 12.896 -1.392 -9.591 1.00 97.56 101 ALA A N 1
ATOM 784 C CA . ALA A 1 101 ? 11.803 -1.836 -10.450 1.00 97.56 101 ALA A CA 1
ATOM 785 C C . ALA A 1 101 ? 12.096 -1.628 -11.939 1.00 97.56 101 ALA A C 1
ATOM 787 O O . ALA A 1 101 ? 11.716 -2.460 -12.753 1.00 97.56 101 ALA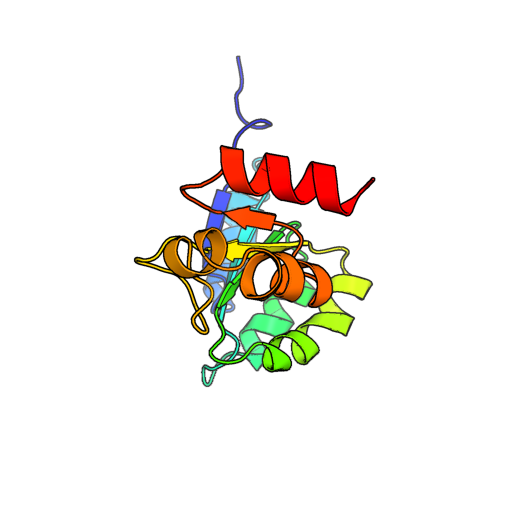 A O 1
ATOM 788 N N . LEU A 1 102 ? 12.798 -0.557 -12.312 1.00 97.62 102 LEU A N 1
ATOM 789 C CA . LEU A 1 102 ? 13.226 -0.344 -13.696 1.00 97.62 102 LEU A CA 1
ATOM 790 C C . LEU A 1 102 ? 14.263 -1.376 -14.156 1.00 97.62 102 LEU A C 1
ATOM 792 O O . LEU A 1 102 ? 14.306 -1.713 -15.339 1.00 97.62 102 LEU A O 1
ATOM 796 N N . ALA A 1 103 ? 15.100 -1.865 -13.238 1.00 97.62 103 ALA A N 1
ATOM 797 C CA . ALA A 1 103 ? 16.091 -2.893 -13.533 1.00 97.62 103 ALA A CA 1
ATOM 798 C C . ALA A 1 103 ? 15.464 -4.295 -13.618 1.00 97.62 103 ALA A C 1
ATOM 800 O O . ALA A 1 103 ? 15.800 -5.060 -14.521 1.00 97.62 103 ALA A O 1
ATOM 801 N N . ASP A 1 104 ? 14.558 -4.621 -12.693 1.00 97.88 104 ASP A N 1
ATOM 802 C CA . ASP A 1 104 ? 13.838 -5.895 -12.639 1.00 97.88 104 ASP A CA 1
ATOM 803 C C . ASP A 1 104 ? 12.396 -5.683 -12.119 1.00 97.88 104 ASP A C 1
ATOM 805 O O . ASP A 1 104 ? 12.142 -5.725 -10.906 1.00 97.88 104 ASP A O 1
ATOM 809 N N . PRO A 1 105 ? 11.427 -5.445 -13.029 1.00 97.50 105 PRO A N 1
ATOM 810 C CA . PRO A 1 105 ? 10.035 -5.192 -12.661 1.00 97.50 105 PRO A CA 1
ATOM 811 C C . PRO A 1 105 ? 9.374 -6.352 -11.911 1.00 97.50 105 PRO A C 1
ATOM 813 O O . PRO A 1 105 ? 8.534 -6.127 -11.036 1.00 97.50 105 PRO A O 1
ATOM 816 N N . ASP A 1 106 ? 9.745 -7.596 -12.226 1.00 97.88 106 ASP A N 1
ATOM 817 C CA . ASP A 1 106 ? 9.177 -8.784 -11.586 1.00 97.88 106 ASP A CA 1
ATOM 818 C C . ASP A 1 106 ? 9.680 -8.935 -10.149 1.00 97.88 106 ASP A C 1
ATOM 820 O O . ASP A 1 106 ? 8.893 -9.258 -9.252 1.00 97.88 106 ASP A O 1
ATOM 824 N N . ALA A 1 107 ? 10.957 -8.630 -9.899 1.00 97.12 107 ALA A N 1
ATOM 825 C CA . ALA A 1 107 ? 11.530 -8.647 -8.555 1.00 97.12 107 ALA A CA 1
ATOM 826 C C . ALA A 1 107 ? 10.961 -7.561 -7.626 1.00 97.12 107 ALA A C 1
ATOM 828 O O . ALA A 1 107 ? 11.041 -7.723 -6.404 1.00 97.12 107 ALA A O 1
ATOM 829 N N . VAL A 1 108 ? 10.370 -6.492 -8.174 1.00 97.88 108 VAL A N 1
ATOM 830 C CA . VAL A 1 108 ? 9.756 -5.404 -7.397 1.00 97.88 108 VAL A CA 1
ATOM 831 C C . VAL A 1 108 ? 8.236 -5.402 -7.525 1.00 97.88 108 VAL A C 1
ATOM 833 O O . VAL A 1 108 ? 7.552 -5.920 -6.642 1.00 97.88 108 VAL A O 1
ATOM 836 N N . TRP A 1 109 ? 7.683 -4.848 -8.606 1.00 98.12 109 TRP A N 1
ATOM 837 C CA . TRP A 1 109 ? 6.233 -4.724 -8.775 1.00 98.12 109 TRP A CA 1
ATOM 838 C C . TRP A 1 109 ? 5.548 -6.086 -8.798 1.00 98.12 109 TRP A C 1
ATOM 840 O O . TRP A 1 109 ? 4.505 -6.246 -8.166 1.00 98.12 109 TRP A O 1
ATOM 850 N N . GLY A 1 110 ? 6.149 -7.083 -9.452 1.00 97.31 110 GLY A N 1
ATOM 851 C CA . GLY A 1 110 ? 5.610 -8.439 -9.482 1.00 97.31 110 GLY A CA 1
ATOM 852 C C . GLY A 1 110 ? 5.462 -9.043 -8.090 1.00 97.31 110 GLY A C 1
ATOM 853 O O . GLY A 1 110 ? 4.362 -9.436 -7.702 1.00 97.31 110 GLY A O 1
ATOM 854 N N . ARG A 1 111 ? 6.541 -9.026 -7.298 1.00 97.12 111 ARG A N 1
ATOM 855 C CA . ARG A 1 111 ? 6.525 -9.520 -5.911 1.00 97.12 111 ARG A CA 1
ATOM 856 C C . ARG A 1 111 ? 5.537 -8.774 -5.018 1.00 97.12 111 ARG A C 1
ATOM 858 O O . ARG A 1 111 ? 4.895 -9.410 -4.186 1.00 97.12 111 ARG A O 1
ATOM 865 N N . LEU A 1 112 ? 5.415 -7.455 -5.168 1.00 97.06 112 LEU A N 1
ATOM 866 C CA . LEU A 1 112 ? 4.453 -6.653 -4.408 1.00 97.06 112 LEU A CA 1
ATOM 867 C C . LEU A 1 112 ? 3.009 -7.051 -4.741 1.00 97.06 112 LEU A C 1
ATOM 869 O O . LEU A 1 112 ? 2.214 -7.289 -3.830 1.00 97.06 112 LEU A O 1
ATOM 873 N N . ILE A 1 113 ? 2.686 -7.174 -6.031 1.00 96.69 113 ILE A N 1
ATOM 874 C CA . ILE A 1 113 ? 1.360 -7.599 -6.503 1.00 96.69 113 ILE A CA 1
ATOM 875 C C . ILE A 1 113 ? 1.040 -9.007 -5.986 1.00 96.69 113 ILE A C 1
ATOM 877 O O . ILE A 1 113 ? -0.037 -9.229 -5.436 1.00 96.69 113 ILE A O 1
ATOM 881 N N . ASP A 1 114 ? 1.988 -9.941 -6.085 1.00 95.88 114 ASP A N 1
ATOM 882 C CA . ASP A 1 114 ? 1.816 -11.319 -5.601 1.00 95.88 114 ASP A CA 1
ATOM 883 C C . ASP A 1 114 ? 1.664 -11.405 -4.076 1.00 95.88 114 ASP A C 1
ATOM 885 O O . ASP A 1 114 ? 1.005 -12.310 -3.558 1.00 95.88 114 ASP A O 1
ATOM 889 N N . ALA A 1 115 ? 2.230 -10.446 -3.341 1.00 95.19 115 ALA A N 1
ATOM 890 C CA . ALA A 1 115 ? 2.052 -10.325 -1.898 1.00 95.19 115 ALA A CA 1
ATOM 891 C C . ALA A 1 115 ? 0.708 -9.691 -1.490 1.00 95.19 115 ALA A C 1
ATOM 893 O O . ALA A 1 115 ? 0.405 -9.640 -0.296 1.00 95.19 115 ALA A O 1
ATOM 894 N N . GLY A 1 116 ? -0.108 -9.246 -2.451 1.00 94.75 116 GLY A N 1
ATOM 895 C CA . GLY A 1 116 ? -1.426 -8.656 -2.208 1.00 94.75 116 GLY A CA 1
ATOM 896 C C . GLY A 1 116 ? -1.434 -7.130 -2.109 1.00 94.75 116 GLY A C 1
ATOM 897 O O . GLY A 1 116 ? -2.401 -6.571 -1.594 1.00 94.75 116 GLY A O 1
ATOM 898 N N . ILE A 1 117 ? -0.385 -6.446 -2.583 1.00 96.88 117 ILE A N 1
ATOM 899 C CA . ILE A 1 117 ? -0.427 -4.990 -2.765 1.00 96.88 117 ILE A CA 1
ATOM 900 C C . ILE A 1 117 ? -1.343 -4.658 -3.946 1.00 96.88 117 ILE A C 1
ATOM 902 O O . ILE A 1 117 ? -1.149 -5.142 -5.061 1.00 96.88 117 ILE A O 1
ATOM 906 N N . SER A 1 118 ? -2.334 -3.806 -3.692 1.00 96.06 118 SER A N 1
ATOM 907 C CA . SER A 1 118 ? -3.366 -3.420 -4.660 1.00 96.06 118 SER A CA 1
ATOM 908 C C . SER A 1 118 ? -3.086 -2.069 -5.317 1.00 96.06 118 SER A C 1
ATOM 910 O O . SER A 1 118 ? -3.510 -1.836 -6.447 1.00 96.06 118 SER A O 1
ATOM 912 N N . VAL A 1 119 ? -2.392 -1.172 -4.611 1.00 96.88 119 VAL A N 1
ATOM 913 C CA . VAL A 1 119 ? -2.079 0.190 -5.061 1.00 96.88 119 VAL A CA 1
ATOM 914 C C . VAL A 1 119 ? -0.577 0.430 -4.921 1.00 96.88 119 VAL A C 1
ATOM 916 O O . VAL A 1 119 ? 0.002 0.205 -3.861 1.00 96.88 119 VAL A O 1
ATOM 919 N N . ILE A 1 120 ? 0.059 0.898 -5.993 1.00 97.62 120 ILE A N 1
ATOM 920 C CA . ILE A 1 120 ? 1.482 1.250 -6.015 1.00 97.62 120 ILE A CA 1
ATOM 921 C C . ILE A 1 120 ? 1.599 2.722 -6.407 1.00 97.62 120 ILE A C 1
ATOM 923 O O . ILE A 1 120 ? 1.129 3.109 -7.477 1.00 97.62 120 ILE A O 1
ATOM 927 N N . GLN A 1 121 ? 2.229 3.529 -5.553 1.00 97.62 121 GLN A N 1
ATOM 928 C CA . GLN A 1 121 ? 2.626 4.899 -5.881 1.00 97.62 121 GLN A CA 1
ATOM 929 C C . GLN A 1 121 ? 4.096 4.915 -6.317 1.00 97.62 121 GLN A C 1
ATOM 931 O O . GLN A 1 121 ? 4.967 4.461 -5.575 1.00 97.62 121 GLN A O 1
ATOM 936 N N . THR A 1 122 ? 4.345 5.440 -7.515 1.00 97.62 122 THR A N 1
ATOM 937 C CA . THR A 1 122 ? 5.624 5.376 -8.237 1.00 97.62 122 THR A CA 1
ATOM 938 C C . THR A 1 122 ? 5.826 6.649 -9.065 1.00 97.62 122 THR A C 1
ATOM 940 O O . THR A 1 122 ? 4.840 7.218 -9.547 1.00 97.62 122 THR A O 1
ATOM 943 N N . ASP A 1 123 ? 7.079 7.064 -9.266 1.00 97.69 123 ASP A N 1
ATOM 944 C CA . ASP A 1 123 ? 7.444 8.103 -10.243 1.00 97.69 123 ASP A CA 1
ATOM 945 C C . ASP A 1 123 ? 7.477 7.528 -11.676 1.00 97.69 123 ASP A C 1
ATOM 947 O O . ASP A 1 123 ? 7.348 8.252 -12.665 1.00 97.69 123 ASP A O 1
ATOM 951 N N . GLU A 1 124 ? 7.532 6.201 -11.803 1.00 97.50 124 GLU A N 1
ATOM 952 C CA . GLU A 1 124 ? 7.671 5.454 -13.055 1.00 97.50 124 GLU A CA 1
ATOM 953 C C . GLU A 1 124 ? 6.325 4.907 -13.566 1.00 97.50 124 GLU A C 1
ATOM 955 O O . GLU A 1 124 ? 6.202 3.779 -14.058 1.00 97.50 124 GLU A O 1
ATOM 960 N N . ALA A 1 125 ? 5.272 5.726 -13.477 1.00 97.19 125 ALA A N 1
ATOM 961 C CA . ALA A 1 125 ? 3.891 5.321 -13.763 1.00 97.19 125 ALA A CA 1
ATOM 962 C C . ALA A 1 125 ? 3.690 4.730 -15.174 1.00 97.19 125 ALA A C 1
ATOM 964 O O . ALA A 1 125 ? 2.902 3.798 -15.364 1.00 97.19 125 ALA A O 1
ATOM 965 N N . ALA A 1 126 ? 4.403 5.246 -16.181 1.00 97.81 126 ALA A N 1
ATOM 966 C CA . ALA A 1 126 ? 4.328 4.735 -17.551 1.00 97.81 126 ALA A CA 1
ATOM 967 C C . ALA A 1 126 ? 4.945 3.329 -17.686 1.00 97.81 126 ALA A C 1
ATOM 969 O O . ALA A 1 126 ? 4.388 2.470 -18.384 1.00 97.81 126 ALA A O 1
ATOM 970 N N . ALA A 1 127 ? 6.061 3.082 -16.996 1.00 97.88 127 ALA A N 1
ATOM 971 C CA . ALA A 1 127 ? 6.716 1.781 -16.963 1.00 97.88 127 ALA A CA 1
ATOM 972 C C . ALA A 1 127 ? 5.861 0.763 -16.194 1.00 97.88 127 ALA A C 1
ATOM 974 O O . ALA A 1 127 ? 5.586 -0.315 -16.728 1.00 97.88 127 ALA A O 1
ATOM 975 N N . LEU A 1 128 ? 5.319 1.141 -15.028 1.00 97.88 128 LEU A N 1
ATOM 976 C CA . LEU A 1 128 ? 4.394 0.296 -14.265 1.00 97.88 128 LEU A CA 1
ATOM 977 C C . LEU A 1 128 ? 3.154 -0.073 -15.093 1.00 97.88 128 LEU A C 1
ATOM 979 O O . LEU A 1 128 ? 2.763 -1.238 -15.144 1.00 97.88 128 LEU A O 1
ATOM 983 N N . LYS A 1 129 ? 2.550 0.886 -15.806 1.00 97.50 129 LYS A N 1
ATOM 984 C CA . LYS A 1 129 ? 1.395 0.614 -16.680 1.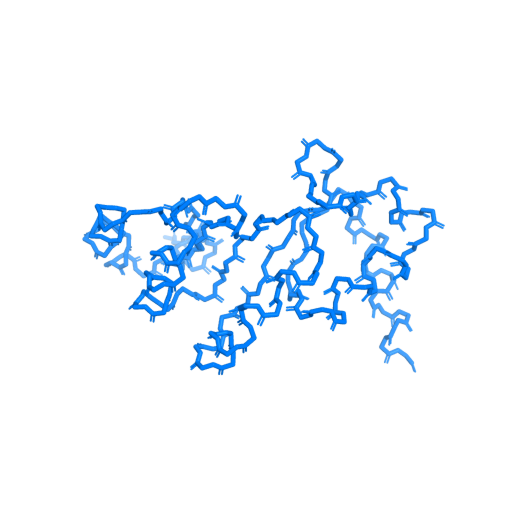00 97.50 129 LYS A CA 1
ATOM 985 C C . LYS A 1 129 ? 1.730 -0.395 -17.782 1.00 97.50 129 LYS A C 1
ATOM 987 O O . LYS A 1 129 ? 0.920 -1.279 -18.062 1.00 97.50 129 LYS A O 1
ATOM 992 N N . SER A 1 130 ? 2.904 -0.264 -18.397 1.00 97.69 130 SER A N 1
ATOM 993 C CA . SER A 1 130 ? 3.368 -1.178 -19.448 1.00 97.69 130 SER A CA 1
ATOM 994 C C . SER A 1 130 ? 3.601 -2.585 -18.896 1.00 97.69 130 SER A C 1
ATOM 996 O O . SER A 1 130 ? 3.143 -3.562 -19.487 1.00 97.69 130 SER A O 1
ATOM 998 N N . TYR A 1 131 ? 4.224 -2.681 -17.720 1.00 97.69 131 TYR A N 1
ATOM 999 C CA . TYR A 1 131 ? 4.425 -3.936 -17.002 1.00 97.69 131 TYR A CA 1
ATOM 1000 C C . TYR A 1 131 ? 3.097 -4.629 -16.656 1.00 97.69 131 TYR A C 1
ATOM 1002 O O . TYR A 1 131 ? 2.908 -5.803 -16.969 1.00 97.69 131 TYR A O 1
ATOM 1010 N N . LEU A 1 132 ? 2.132 -3.896 -16.090 1.00 97.00 132 LEU A N 1
ATOM 1011 C CA . LEU A 1 132 ? 0.806 -4.429 -15.757 1.00 97.00 132 LEU A CA 1
ATOM 1012 C C . LEU A 1 132 ? 0.041 -4.926 -16.992 1.00 97.00 132 LEU A C 1
ATOM 1014 O O . LEU A 1 132 ? -0.684 -5.916 -16.901 1.00 97.00 132 LEU A O 1
ATOM 1018 N N . ALA A 1 133 ? 0.179 -4.247 -18.134 1.00 97.00 133 ALA A N 1
ATOM 1019 C CA . ALA A 1 133 ? -0.426 -4.687 -19.387 1.00 97.00 133 ALA A CA 1
ATOM 1020 C C . ALA A 1 133 ? 0.206 -5.994 -19.890 1.00 97.00 133 ALA A C 1
ATOM 1022 O O . ALA A 1 133 ? -0.526 -6.907 -20.263 1.00 97.00 133 ALA A O 1
ATOM 1023 N N . ALA A 1 134 ? 1.537 -6.105 -19.840 1.00 96.19 134 ALA A N 1
ATOM 1024 C CA . ALA A 1 134 ? 2.258 -7.316 -20.226 1.00 96.19 134 ALA A CA 1
ATOM 1025 C C . ALA A 1 134 ? 1.943 -8.505 -19.304 1.00 96.19 134 ALA A C 1
ATOM 1027 O O . ALA A 1 134 ? 1.770 -9.618 -19.782 1.00 96.19 134 ALA A O 1
ATOM 1028 N N . ARG A 1 135 ? 1.801 -8.268 -17.994 1.00 93.06 135 ARG A N 1
ATOM 1029 C CA . ARG A 1 135 ? 1.491 -9.306 -16.996 1.00 93.06 135 ARG A CA 1
ATOM 1030 C C . ARG A 1 135 ? 0.074 -9.882 -17.120 1.00 93.06 135 ARG A C 1
ATOM 1032 O O . ARG A 1 135 ? -0.183 -10.978 -16.634 1.00 93.06 135 ARG A O 1
ATOM 1039 N N . ARG A 1 136 ? -0.867 -9.130 -17.701 1.00 89.56 136 ARG A N 1
ATOM 1040 C CA . ARG A 1 136 ? -2.266 -9.561 -17.902 1.00 89.56 136 ARG A CA 1
ATOM 1041 C C . ARG A 1 136 ? -2.497 -10.304 -19.222 1.00 89.56 136 ARG A C 1
ATOM 1043 O O . ARG A 1 136 ? -3.585 -10.853 -19.385 1.00 89.56 136 ARG A O 1
ATOM 1050 N N . ALA A 1 137 ? -1.547 -10.228 -20.155 1.00 73.00 137 ALA A N 1
ATOM 1051 C CA . ALA A 1 137 ? -1.618 -10.854 -21.475 1.00 73.00 137 ALA A CA 1
ATOM 1052 C C . ALA A 1 137 ? -1.309 -12.355 -21.396 1.00 73.00 137 ALA A C 1
ATOM 1054 O O . ALA A 1 137 ? -1.947 -13.105 -22.168 1.00 73.00 137 ALA A O 1
#

Foldseek 3Di:
DDCQVVDADEDEQQDPVVLVCCVVPPVVSSHQYEYEAEQPDPRNVVSLVSCLVSLGQEYEYAYQDLVSLVVCVVVCVVSVHAYEAEQDPVGHHNNQHPVVCVVPVCVHVVSCVVSRHDHYHHPPVVVVVVVVVVVVD

Secondary structure (DSSP, 8-state):
---TTT-EEEEE--SHHHHHHHHHHTGGGTPEEEEEEESSSTTHHHHHHHHHHH--SEEEEE-SSGGGGGGGHHHHHHH-PEEEEE--TTT-STT--HHHHHH-HIIIIIHHHHTTEEEEE-S-HHHHHHHHHHHH-